Protein AF-A0A397A518-F1 (afdb_monomer_lite)

Secondary structure (DSSP, 8-state):
-EEEEE---TT-HHHHHHHHHHHHHSTTTTTSEEESSTT---EEE-TTEEEEE-S---SS-HHHHHHHHHHHHHHHHH-TTTEEEPPPHHHHHHHTHHHHSSHHHH-TTTS--

Foldseek 3Di:
DAEAEDEQCQLVVVVVVVSQVCLCPPPVNNLQWDAPDPVSQEIDGDPPYAYEYQENQHDPDPPRSVSSVNHLVRRCVVPVPRYHYHHDPVNVVVVCCVVCPDCVNPVVVPDDD

Sequence (113 aa):
MKILYVTDVEGNWDYFLRFIQTVQTSPHTLNALTFTDASHTRLVLQRGYQFVFGGDVGDKGVVNTDRLIRVLLALKHDYPDRVVLIAGNRDVNKMRWTSEFTDVEMDLKTMDP

InterPro domains:
  IPR004843 Calcineurin-like, phosphoesterase domain [PF00149] (1-97)
  IPR029052 Metallo-dependent phosphatase-like [G3DSA:3.60.21.10] (1-110)
  IPR029052 Metallo-dependent phosphatase-like [SSF56300] (1-101)

pLDDT: mean 87.99, std 12.19, range [58.34, 98.44]

Organism: Aphanomyces astaci (NCBI:txid112090)

Radius of gyration: 17.18 Å; chains: 1; bounding box: 48×26×44 Å

Structure (mmCIF, N/CA/C/O backbone):
data_AF-A0A397A518-F1
#
_entry.id   AF-A0A397A518-F1
#
loop_
_atom_site.group_PDB
_atom_site.id
_atom_site.type_symbol
_atom_site.label_atom_id
_atom_site.label_alt_id
_atom_site.label_comp_id
_atom_site.label_asym_id
_atom_site.label_entity_id
_atom_site.label_seq_id
_atom_site.pdbx_PDB_ins_code
_atom_site.Cartn_x
_atom_site.Cartn_y
_atom_site.Cartn_z
_atom_site.occupancy
_atom_site.B_iso_or_equiv
_atom_site.auth_seq_id
_atom_site.auth_comp_id
_atom_site.auth_asym_id
_atom_site.auth_atom_id
_atom_site.pdbx_PDB_model_num
ATOM 1 N N . MET A 1 1 ? -17.384 -8.555 4.330 1.00 80.75 1 MET A N 1
ATOM 2 C CA . MET A 1 1 ? -15.977 -8.372 3.914 1.00 80.75 1 MET A CA 1
ATOM 3 C C . MET A 1 1 ? -15.907 -7.128 3.047 1.00 80.75 1 MET A C 1
ATOM 5 O O . MET A 1 1 ? -16.771 -6.986 2.192 1.00 80.75 1 MET A O 1
ATOM 9 N N . LYS A 1 2 ? -14.974 -6.206 3.308 1.00 95.50 2 LYS A N 1
ATOM 10 C CA . LYS A 1 2 ? -14.812 -4.954 2.545 1.00 95.50 2 LYS A CA 1
ATOM 11 C C . LYS A 1 2 ? -13.466 -4.961 1.819 1.00 95.50 2 LYS A C 1
ATOM 13 O O . LYS A 1 2 ? -12.501 -5.488 2.364 1.00 95.50 2 LYS A O 1
ATOM 18 N N . ILE A 1 3 ? -13.401 -4.377 0.626 1.00 97.00 3 ILE A N 1
ATOM 19 C CA . ILE A 1 3 ? -12.188 -4.359 -0.199 1.00 97.00 3 ILE A CA 1
ATOM 20 C C . ILE A 1 3 ? -11.712 -2.917 -0.355 1.00 97.00 3 ILE A C 1
ATOM 22 O O . ILE A 1 3 ? -12.495 -2.033 -0.693 1.00 97.00 3 ILE A O 1
ATOM 26 N N . LEU A 1 4 ? -10.428 -2.699 -0.095 1.00 97.94 4 LEU A N 1
ATOM 27 C CA . LEU A 1 4 ? -9.697 -1.490 -0.446 1.00 97.94 4 LEU A CA 1
ATOM 28 C C . LEU A 1 4 ? -8.917 -1.781 -1.727 1.00 97.94 4 LEU A C 1
ATOM 30 O O . LEU A 1 4 ? -8.159 -2.748 -1.762 1.00 97.94 4 LEU A O 1
ATOM 34 N N . TYR A 1 5 ? -9.106 -0.965 -2.760 1.00 97.81 5 TYR A N 1
ATOM 35 C CA . TYR A 1 5 ? -8.482 -1.164 -4.066 1.00 97.81 5 TYR A CA 1
ATOM 36 C C . TYR A 1 5 ? -7.764 0.105 -4.523 1.00 97.81 5 TYR A C 1
ATOM 38 O O . TYR A 1 5 ? -8.336 1.194 -4.457 1.00 97.81 5 TYR A O 1
ATOM 46 N N . VAL A 1 6 ? -6.526 -0.049 -4.990 1.00 97.44 6 VAL A N 1
ATOM 47 C CA . VAL A 1 6 ? -5.723 1.008 -5.620 1.00 97.44 6 VAL A CA 1
ATOM 48 C C . VAL A 1 6 ? -4.825 0.385 -6.689 1.00 97.44 6 VAL A C 1
ATOM 50 O O . VAL A 1 6 ? -4.386 -0.751 -6.538 1.00 97.44 6 VAL A O 1
ATOM 53 N N . THR A 1 7 ? -4.572 1.101 -7.777 1.00 95.62 7 THR A N 1
ATOM 54 C CA . THR A 1 7 ? -3.812 0.630 -8.947 1.00 95.62 7 THR A CA 1
ATOM 55 C C . THR A 1 7 ? -3.087 1.804 -9.598 1.00 95.62 7 THR A C 1
ATOM 57 O O . THR A 1 7 ? -3.356 2.950 -9.225 1.00 95.62 7 THR A O 1
ATOM 60 N N . ASP A 1 8 ? -2.188 1.523 -10.544 1.00 92.62 8 ASP A N 1
ATOM 61 C CA . ASP A 1 8 ? -1.581 2.513 -11.444 1.00 92.62 8 ASP A CA 1
ATOM 62 C C . ASP A 1 8 ? -0.935 3.679 -10.686 1.00 92.62 8 ASP A C 1
ATOM 64 O O . ASP A 1 8 ? -1.048 4.853 -11.048 1.00 92.62 8 ASP A O 1
ATOM 68 N N . VAL A 1 9 ? -0.261 3.356 -9.578 1.00 93.69 9 VAL A N 1
ATOM 69 C CA . VAL A 1 9 ? 0.444 4.368 -8.788 1.00 93.69 9 VAL A CA 1
ATOM 70 C C . VAL A 1 9 ? 1.656 4.886 -9.562 1.00 93.69 9 VAL A C 1
ATOM 72 O O . VAL A 1 9 ? 2.011 6.053 -9.414 1.00 93.69 9 VAL A O 1
ATOM 75 N N . GLU A 1 10 ? 2.289 4.047 -10.389 1.00 91.44 10 GLU A N 1
ATOM 76 C CA . GLU A 1 10 ? 3.400 4.404 -11.283 1.00 91.44 10 GLU A CA 1
ATOM 77 C C . GLU A 1 10 ? 4.570 5.144 -10.583 1.00 91.44 10 GLU A C 1
ATOM 79 O O . GLU A 1 10 ? 5.328 5.889 -11.212 1.00 91.44 10 GLU A O 1
ATOM 84 N N . GLY A 1 11 ? 4.760 4.923 -9.277 1.00 88.69 11 GLY A N 1
ATOM 85 C CA . GLY A 1 11 ? 5.771 5.581 -8.439 1.00 88.69 11 GLY A CA 1
ATOM 86 C C . GLY A 1 11 ? 5.341 6.933 -7.847 1.00 88.69 11 GLY A C 1
ATOM 87 O O . GLY A 1 11 ? 6.141 7.598 -7.183 1.00 88.69 11 GLY A O 1
ATOM 88 N N . ASN A 1 12 ? 4.090 7.355 -8.051 1.00 92.00 12 ASN A N 1
ATOM 89 C CA . ASN A 1 12 ? 3.527 8.586 -7.501 1.00 92.00 12 ASN A CA 1
ATOM 90 C C . ASN A 1 12 ? 3.183 8.425 -6.012 1.00 92.00 12 ASN A C 1
ATOM 92 O O . ASN A 1 12 ? 2.074 8.054 -5.623 1.00 92.00 12 ASN A O 1
ATOM 96 N N . TRP A 1 13 ? 4.161 8.730 -5.164 1.00 91.88 13 TRP A N 1
ATOM 97 C CA . TRP A 1 13 ? 4.021 8.615 -3.714 1.00 91.88 13 TRP A CA 1
ATOM 98 C C . TRP A 1 13 ? 2.890 9.475 -3.147 1.00 91.88 13 TRP A C 1
ATOM 100 O O . TRP A 1 13 ? 2.105 8.996 -2.333 1.00 91.88 13 TRP A O 1
ATOM 110 N N . ASP A 1 14 ? 2.750 10.717 -3.612 1.00 92.25 14 ASP A N 1
ATOM 111 C CA . ASP A 1 14 ? 1.720 11.625 -3.104 1.00 92.25 14 ASP A CA 1
ATOM 112 C C . ASP A 1 14 ? 0.311 11.144 -3.458 1.00 92.25 14 ASP A C 1
ATOM 114 O O . ASP A 1 14 ? -0.622 11.318 -2.675 1.00 92.25 14 ASP A O 1
ATOM 118 N N . TYR A 1 15 ? 0.141 10.508 -4.621 1.00 93.62 15 TYR A N 1
ATOM 119 C CA . TYR A 1 15 ? -1.109 9.838 -4.975 1.00 93.62 15 TYR A CA 1
ATOM 120 C C . TYR A 1 15 ? -1.438 8.715 -3.988 1.00 93.62 15 TYR A C 1
ATOM 122 O O . TYR A 1 15 ? -2.554 8.670 -3.465 1.00 93.62 15 TYR A O 1
ATOM 130 N N . PHE A 1 16 ? -0.458 7.873 -3.658 1.00 95.06 16 PHE A N 1
ATOM 131 C CA . PHE A 1 16 ? -0.644 6.815 -2.669 1.00 95.06 16 PHE A CA 1
ATOM 132 C C . PHE A 1 16 ? -0.959 7.373 -1.272 1.00 95.06 16 PHE A C 1
ATOM 134 O O . PHE A 1 16 ? -1.882 6.894 -0.616 1.00 95.06 16 PHE A O 1
ATOM 141 N N . LEU A 1 17 ? -0.278 8.438 -0.833 1.00 94.81 17 LEU A N 1
ATOM 142 C CA . LEU A 1 17 ? -0.580 9.099 0.442 1.00 94.81 17 LEU A CA 1
ATOM 143 C C . LEU A 1 17 ? -2.003 9.668 0.480 1.00 94.81 17 LEU A C 1
ATOM 145 O O . LEU A 1 17 ? -2.695 9.502 1.482 1.00 94.81 17 LEU A O 1
ATOM 149 N N . ARG A 1 18 ? -2.479 10.288 -0.607 1.00 96.25 18 ARG A N 1
ATOM 150 C CA . ARG A 1 18 ? -3.869 10.769 -0.697 1.00 96.25 18 ARG A CA 1
ATOM 151 C C . ARG A 1 18 ? -4.881 9.628 -0.622 1.00 96.25 18 ARG A C 1
ATOM 153 O O . ARG A 1 18 ? -5.923 9.787 0.016 1.00 96.25 18 ARG A O 1
ATOM 160 N N . PHE A 1 19 ? -4.580 8.482 -1.233 1.00 97.12 19 PHE A N 1
ATOM 161 C CA . PHE A 1 19 ? -5.400 7.281 -1.088 1.00 97.12 19 PHE A CA 1
ATOM 162 C C . PHE A 1 19 ? -5.473 6.837 0.381 1.00 97.12 19 PHE A C 1
ATOM 164 O O . PHE A 1 19 ? -6.574 6.687 0.910 1.00 97.12 19 PHE A O 1
ATOM 171 N N . ILE A 1 20 ? -4.333 6.718 1.071 1.00 97.12 20 ILE A N 1
ATOM 172 C CA . ILE A 1 20 ? -4.298 6.355 2.498 1.00 97.12 20 ILE A CA 1
ATOM 173 C C . ILE A 1 20 ? -5.079 7.368 3.344 1.00 97.12 20 ILE A C 1
ATOM 175 O O . ILE A 1 20 ? -5.930 6.969 4.134 1.00 97.12 20 ILE A O 1
ATOM 179 N N . GLN A 1 21 ? -4.885 8.669 3.119 1.00 96.62 21 GLN A N 1
ATOM 180 C CA . GLN A 1 21 ? -5.620 9.727 3.818 1.00 96.62 21 GLN A CA 1
ATOM 181 C C . GLN A 1 21 ? -7.140 9.609 3.610 1.00 96.62 21 GLN A C 1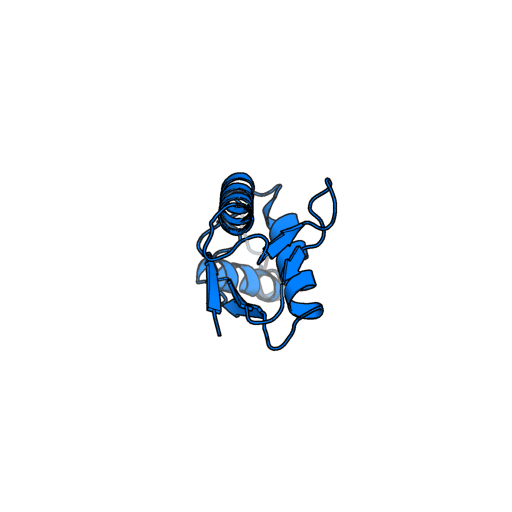
ATOM 183 O O . GLN A 1 21 ? -7.925 9.799 4.542 1.00 96.62 21 GLN A O 1
ATOM 188 N N . THR A 1 22 ? -7.571 9.264 2.395 1.00 97.06 22 THR A N 1
ATOM 189 C CA . THR A 1 22 ? -8.990 9.045 2.077 1.00 97.06 22 THR A CA 1
ATOM 190 C C . THR A 1 22 ? -9.530 7.842 2.841 1.00 97.06 22 THR A C 1
ATOM 192 O O . THR A 1 22 ? -10.596 7.925 3.452 1.00 97.06 22 THR A O 1
ATOM 195 N N . VAL A 1 23 ? -8.773 6.741 2.870 1.00 97.31 23 VAL A N 1
ATOM 196 C CA . VAL A 1 23 ? -9.132 5.553 3.649 1.00 97.31 23 VAL A CA 1
ATOM 197 C C . VAL A 1 23 ? -9.252 5.902 5.133 1.00 97.31 23 VAL A C 1
ATOM 199 O O . VAL A 1 23 ? -10.229 5.515 5.769 1.00 97.31 23 VAL A O 1
ATOM 202 N N . GLN A 1 24 ? -8.314 6.681 5.670 1.00 95.56 24 GLN A N 1
ATOM 203 C CA . GLN A 1 24 ? -8.282 7.070 7.079 1.00 95.56 24 GLN A CA 1
ATOM 204 C C . GLN A 1 24 ? -9.450 7.956 7.502 1.00 95.56 24 GLN A C 1
ATOM 206 O O . GLN A 1 24 ? -9.925 7.811 8.622 1.00 95.56 24 GLN A O 1
ATOM 211 N N . THR A 1 25 ? -9.920 8.845 6.628 1.00 95.75 25 THR A N 1
ATOM 212 C CA . THR A 1 25 ? -10.906 9.880 6.982 1.00 95.75 25 THR A CA 1
ATOM 213 C C . THR A 1 25 ? -12.338 9.565 6.544 1.00 95.75 25 THR A C 1
ATOM 215 O O . THR A 1 25 ? -13.280 10.108 7.117 1.00 95.75 25 THR A O 1
ATOM 218 N N . SER A 1 26 ? -12.538 8.683 5.560 1.00 95.88 26 SER A N 1
ATOM 219 C CA . SER A 1 26 ? -13.877 8.356 5.058 1.00 95.88 26 SER A CA 1
ATOM 220 C C . SER A 1 26 ? -14.700 7.541 6.074 1.00 95.88 26 SER A C 1
ATOM 222 O O . SER A 1 26 ? -14.205 6.536 6.592 1.00 95.88 26 SER A O 1
ATOM 224 N N . PRO A 1 27 ? -15.988 7.872 6.313 1.00 93.94 27 PRO A N 1
ATOM 225 C CA . PRO A 1 27 ? -16.851 7.144 7.253 1.00 93.94 27 PRO A CA 1
ATOM 226 C C . PRO A 1 27 ? -16.981 5.641 6.967 1.00 93.94 27 PRO A C 1
ATOM 228 O O . PRO A 1 27 ? -17.205 4.841 7.875 1.00 93.94 27 PRO A O 1
ATOM 231 N N . HIS A 1 28 ? -16.840 5.230 5.704 1.00 91.75 28 HIS A N 1
ATOM 232 C CA . HIS A 1 28 ? -17.026 3.835 5.295 1.00 91.75 28 HIS A CA 1
ATOM 233 C C . HIS A 1 28 ? -15.784 2.963 5.488 1.00 91.75 28 HIS A C 1
ATOM 235 O O . HIS A 1 28 ? -15.912 1.732 5.557 1.00 91.75 28 HIS A O 1
ATOM 241 N N . THR A 1 29 ? -14.613 3.596 5.581 1.00 95.38 29 THR A N 1
ATOM 242 C CA . THR A 1 29 ? -13.297 2.950 5.633 1.00 95.38 29 THR A CA 1
ATOM 243 C C . THR A 1 29 ? -12.433 3.454 6.782 1.00 95.38 29 THR A C 1
ATOM 245 O O . THR A 1 29 ? -11.251 3.146 6.787 1.00 95.38 29 THR A O 1
ATOM 248 N N . LEU A 1 30 ? -13.001 4.205 7.731 1.00 94.12 30 LEU A N 1
ATOM 249 C CA . LEU A 1 30 ? -12.285 4.929 8.781 1.00 94.12 30 LEU A CA 1
ATOM 250 C C . LEU A 1 30 ? -11.143 4.096 9.382 1.00 94.12 30 LEU A C 1
ATOM 252 O O . LEU A 1 30 ? -11.374 3.049 9.991 1.00 94.12 30 LEU A O 1
ATOM 256 N N . ASN A 1 31 ? -9.913 4.572 9.183 1.00 95.19 31 ASN A N 1
ATOM 257 C CA . ASN A 1 31 ? -8.667 3.936 9.626 1.00 95.19 31 ASN A CA 1
ATOM 258 C C . ASN A 1 31 ? -8.466 2.473 9.187 1.00 95.19 31 ASN A C 1
ATOM 260 O O . ASN A 1 31 ? -7.725 1.735 9.833 1.00 95.19 31 ASN A O 1
ATOM 264 N N . ALA A 1 32 ? -9.092 2.034 8.093 1.00 97.31 32 ALA A N 1
ATOM 265 C CA . ALA A 1 32 ? -8.998 0.652 7.625 1.00 97.31 32 ALA A CA 1
ATOM 266 C C . ALA A 1 32 ? -7.585 0.270 7.160 1.00 97.31 32 ALA A C 1
ATOM 268 O O . ALA A 1 32 ? -7.199 -0.891 7.291 1.00 97.31 32 ALA A O 1
ATOM 269 N N . LEU A 1 33 ? -6.823 1.239 6.652 1.00 97.75 33 LEU A N 1
ATOM 270 C CA . LEU A 1 33 ? -5.422 1.103 6.270 1.00 97.75 33 LEU A CA 1
ATOM 271 C C . LEU A 1 33 ? -4.672 2.363 6.712 1.00 97.75 33 LEU A C 1
ATOM 273 O O . LEU A 1 33 ? -5.041 3.469 6.322 1.00 97.75 33 LEU A O 1
ATOM 277 N N . THR A 1 34 ? -3.654 2.204 7.554 1.00 97.19 34 THR A N 1
ATOM 278 C CA . THR A 1 34 ? -2.959 3.320 8.223 1.00 97.19 34 THR A CA 1
ATOM 279 C C . THR A 1 34 ? -1.460 3.068 8.283 1.00 97.19 34 THR A C 1
ATOM 281 O O . THR A 1 34 ? -1.052 1.931 8.529 1.00 97.19 34 THR A O 1
ATOM 284 N N . PHE A 1 35 ? -0.638 4.112 8.156 1.00 96.56 35 PHE A N 1
ATOM 285 C CA . PHE A 1 35 ? 0.782 4.008 8.504 1.00 96.56 35 PHE A CA 1
ATOM 286 C C . PHE A 1 35 ? 0.976 3.916 10.020 1.00 96.56 35 PHE A C 1
ATOM 288 O O . PHE A 1 35 ? 0.238 4.539 10.781 1.00 96.56 35 PHE A O 1
ATOM 295 N N . THR A 1 36 ? 1.968 3.141 10.455 1.00 93.25 36 THR A N 1
ATOM 296 C CA . THR A 1 36 ? 2.308 2.979 11.881 1.00 93.25 36 THR A CA 1
ATOM 297 C C . THR A 1 36 ? 3.182 4.095 12.431 1.00 93.25 36 THR A C 1
ATOM 299 O O . THR A 1 36 ? 3.304 4.246 13.642 1.00 93.25 36 THR A O 1
ATOM 302 N N . ASP A 1 37 ? 3.832 4.845 11.548 1.00 90.00 37 ASP A N 1
ATOM 303 C CA . ASP A 1 37 ? 4.873 5.802 11.889 1.00 90.00 37 ASP A CA 1
ATOM 304 C C . ASP A 1 37 ? 4.913 6.953 10.877 1.00 90.00 37 ASP A C 1
ATOM 306 O O . ASP A 1 37 ? 4.490 6.813 9.727 1.00 90.00 37 ASP A O 1
ATOM 310 N N . ALA A 1 38 ? 5.475 8.087 11.300 1.00 88.06 38 ALA A N 1
ATOM 311 C CA . ALA A 1 38 ? 5.615 9.281 10.466 1.00 88.06 38 ALA A CA 1
ATOM 312 C C . ALA A 1 38 ? 6.603 9.103 9.297 1.00 88.06 38 ALA A C 1
ATOM 314 O O . ALA A 1 38 ? 6.569 9.871 8.338 1.00 88.06 38 ALA A O 1
ATOM 315 N N . SER A 1 39 ? 7.474 8.088 9.345 1.00 88.69 39 SER A N 1
ATOM 316 C CA . SER A 1 39 ? 8.362 7.749 8.229 1.00 88.69 39 SER A CA 1
ATOM 317 C C . SER A 1 39 ? 7.674 6.892 7.158 1.00 88.69 39 SER A C 1
ATOM 319 O O . SER A 1 39 ? 8.292 6.580 6.142 1.00 88.69 39 SER A O 1
ATOM 321 N N . HIS A 1 40 ? 6.386 6.565 7.323 1.00 91.12 40 HIS A N 1
ATOM 322 C CA . HIS A 1 40 ? 5.548 5.830 6.371 1.00 91.12 40 HIS A CA 1
ATOM 323 C C . HIS A 1 40 ? 6.226 4.561 5.823 1.00 91.12 40 HIS A C 1
ATOM 325 O O . HIS A 1 40 ? 6.303 4.356 4.607 1.00 91.12 40 HIS A O 1
ATOM 331 N N . THR A 1 41 ? 6.768 3.732 6.718 1.00 91.12 41 THR A N 1
ATOM 332 C CA . THR A 1 41 ? 7.503 2.506 6.341 1.00 91.12 41 THR A CA 1
ATOM 333 C C . THR A 1 41 ? 6.674 1.232 6.469 1.00 91.12 41 THR A C 1
ATOM 335 O O . THR A 1 41 ? 6.960 0.227 5.812 1.00 91.12 41 THR A O 1
ATOM 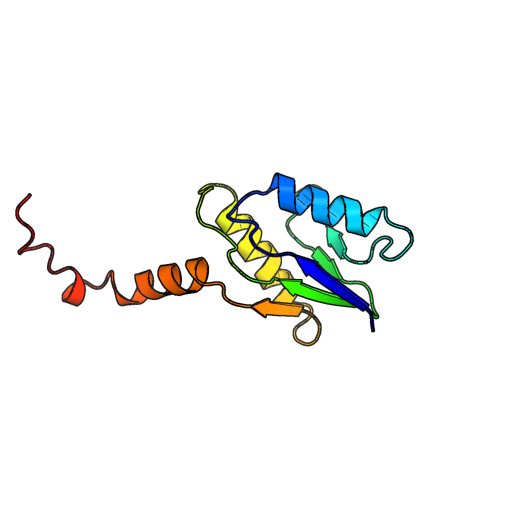338 N N . ARG A 1 42 ? 5.638 1.258 7.309 1.00 95.31 42 ARG A N 1
ATOM 339 C CA . ARG A 1 42 ? 4.804 0.102 7.639 1.00 95.31 42 ARG A CA 1
ATOM 340 C C . ARG A 1 42 ? 3.331 0.498 7.644 1.00 95.31 42 ARG A C 1
ATOM 342 O O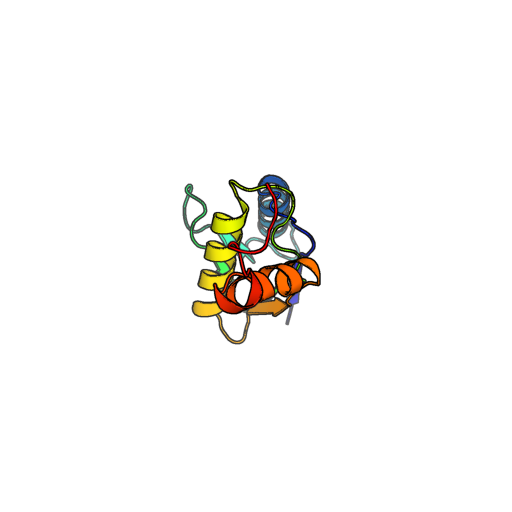 . ARG A 1 42 ? 2.962 1.550 8.162 1.00 95.31 42 ARG A O 1
ATOM 349 N N . LEU A 1 43 ? 2.497 -0.355 7.052 1.00 97.06 43 LEU A N 1
ATOM 350 C CA . LEU A 1 43 ? 1.043 -0.206 7.005 1.00 97.06 43 LEU A CA 1
ATOM 351 C C . LEU A 1 43 ? 0.376 -1.275 7.872 1.00 97.06 43 LEU A C 1
ATOM 353 O O . LEU A 1 43 ? 0.810 -2.424 7.907 1.00 97.06 43 LEU A O 1
ATOM 357 N N . VAL A 1 44 ? -0.727 -0.911 8.519 1.00 97.56 44 VAL A N 1
ATOM 358 C CA . VAL A 1 44 ? -1.587 -1.831 9.271 1.00 97.56 44 VAL A CA 1
ATOM 359 C C . VAL A 1 44 ? -2.961 -1.884 8.622 1.00 97.56 44 VAL A C 1
ATOM 361 O O . VAL A 1 44 ? -3.553 -0.846 8.331 1.00 97.56 44 VAL A O 1
ATOM 364 N N . LEU A 1 45 ? -3.462 -3.105 8.416 1.00 97.88 45 LEU A N 1
ATOM 365 C CA . LEU A 1 45 ? -4.769 -3.385 7.824 1.00 97.88 45 LEU A CA 1
ATOM 366 C C . LEU A 1 45 ? -5.751 -3.879 8.894 1.00 97.88 45 LEU A C 1
ATOM 368 O O . LEU A 1 45 ? -5.602 -4.981 9.442 1.00 97.88 45 LEU A O 1
ATOM 372 N N . GLN A 1 46 ? -6.803 -3.097 9.138 1.00 97.00 46 GLN A N 1
ATOM 373 C CA . GLN A 1 46 ? -7.859 -3.424 10.099 1.00 97.00 46 GLN A CA 1
ATOM 374 C C . GLN A 1 46 ? -8.573 -4.735 9.762 1.00 97.00 46 GLN A C 1
ATOM 376 O O . GLN A 1 46 ? -8.659 -5.159 8.605 1.00 97.00 46 GLN A O 1
ATOM 381 N N . ARG A 1 47 ? -9.116 -5.399 10.787 1.00 95.31 47 ARG A N 1
ATOM 382 C CA . ARG A 1 47 ? -9.905 -6.628 10.604 1.00 95.31 47 ARG A CA 1
ATOM 383 C C . ARG A 1 47 ? -11.159 -6.357 9.762 1.00 95.31 47 ARG A C 1
ATOM 385 O O . ARG A 1 47 ? -11.736 -5.277 9.809 1.00 95.31 47 ARG A O 1
ATOM 392 N N . GLY A 1 48 ? -11.584 -7.357 8.988 1.00 95.50 48 GLY A N 1
ATOM 393 C CA . GLY A 1 48 ? -12.768 -7.272 8.117 1.00 95.50 48 GLY A CA 1
ATOM 394 C C . GLY A 1 48 ? -12.531 -6.611 6.752 1.00 95.50 48 GLY A C 1
ATOM 395 O O . GLY A 1 48 ? -13.431 -6.652 5.904 1.00 95.50 48 GLY A O 1
ATOM 396 N N . TYR A 1 49 ? -11.327 -6.071 6.527 1.00 97.44 49 TYR A N 1
ATOM 397 C CA . TYR A 1 49 ? -10.877 -5.537 5.246 1.00 97.44 49 TYR A CA 1
ATOM 398 C C . TYR A 1 49 ? -9.872 -6.466 4.564 1.00 97.44 49 TYR A C 1
ATOM 400 O O . TYR A 1 49 ? -9.045 -7.108 5.224 1.00 97.44 49 TYR A O 1
ATOM 408 N N . GLN A 1 50 ? -9.948 -6.485 3.237 1.00 98.06 50 GLN A N 1
ATOM 409 C CA . GLN A 1 50 ? -8.897 -6.937 2.336 1.00 98.06 50 GLN A CA 1
ATOM 410 C C . GLN A 1 50 ? -8.345 -5.735 1.568 1.00 98.06 50 GLN A C 1
ATOM 412 O O . GLN A 1 50 ? -9.070 -4.776 1.301 1.00 98.06 50 GLN A O 1
ATOM 417 N N . PHE A 1 51 ? -7.069 -5.797 1.214 1.00 98.31 51 PHE A N 1
ATOM 418 C CA . PHE A 1 51 ? -6.391 -4.798 0.405 1.00 98.31 51 PHE A CA 1
ATOM 419 C C . PHE A 1 51 ? -5.905 -5.433 -0.895 1.00 98.31 51 PHE A C 1
ATOM 421 O O . PHE A 1 51 ? -5.258 -6.478 -0.881 1.00 98.31 51 PHE A O 1
ATOM 428 N N . VAL A 1 52 ? -6.228 -4.802 -2.017 1.00 98.44 52 VAL A N 1
ATOM 429 C CA . VAL A 1 52 ? -5.856 -5.262 -3.350 1.00 98.44 52 VAL A CA 1
ATOM 430 C C . VAL A 1 52 ? -5.100 -4.138 -4.046 1.00 98.44 52 VAL A C 1
ATOM 432 O O . VAL A 1 52 ? -5.642 -3.049 -4.244 1.00 98.44 52 VAL A O 1
ATOM 435 N N . PHE A 1 53 ? -3.852 -4.412 -4.412 1.00 98.06 53 PHE A N 1
ATOM 436 C CA . PHE A 1 53 ? -3.069 -3.550 -5.285 1.00 98.06 53 PHE A CA 1
ATOM 437 C C . PHE A 1 53 ? -3.181 -4.076 -6.718 1.00 98.06 53 PHE A C 1
ATOM 439 O O . PHE A 1 53 ? -2.820 -5.225 -6.971 1.00 98.06 53 PHE A O 1
ATOM 446 N N . GLY A 1 54 ? -3.717 -3.263 -7.628 1.00 96.00 54 GLY A N 1
ATOM 447 C CA . GLY A 1 54 ? -4.055 -3.661 -9.000 1.00 96.00 54 GLY A CA 1
ATOM 448 C C . GLY A 1 54 ? -2.869 -3.816 -9.953 1.00 96.00 54 GLY A C 1
ATOM 449 O O . GLY A 1 54 ? -3.035 -4.403 -11.017 1.00 96.00 54 GLY A O 1
ATOM 450 N N . GLY A 1 55 ? -1.684 -3.355 -9.549 1.00 93.19 55 GLY A N 1
ATOM 451 C CA . GLY A 1 55 ? -0.466 -3.405 -10.353 1.00 93.19 55 GLY A CA 1
ATOM 452 C C . GLY A 1 55 ? -0.018 -2.028 -10.826 1.00 93.19 55 GLY A C 1
ATOM 453 O O . GLY A 1 55 ? -0.543 -1.002 -10.387 1.00 93.19 55 GLY A O 1
ATOM 454 N N . ASP A 1 56 ? 1.008 -2.031 -11.673 1.00 92.50 56 ASP A N 1
ATOM 455 C CA . ASP A 1 56 ? 1.712 -0.860 -12.192 1.00 92.50 56 ASP A CA 1
ATOM 456 C C . ASP A 1 56 ? 2.210 0.034 -11.045 1.00 92.50 56 ASP A C 1
ATOM 458 O O . ASP A 1 56 ? 1.888 1.219 -10.907 1.00 92.50 56 ASP A O 1
ATOM 462 N N . VAL A 1 57 ? 3.025 -0.574 -10.173 1.00 90.69 57 VAL A N 1
ATOM 463 C CA . VAL A 1 57 ? 3.541 0.069 -8.956 1.00 90.69 57 VAL A CA 1
ATOM 464 C C . VAL A 1 57 ? 4.501 1.212 -9.279 1.00 90.69 57 VAL A C 1
ATOM 466 O O . VAL A 1 57 ? 4.572 2.190 -8.534 1.00 90.69 57 VAL A O 1
ATOM 469 N N . GLY A 1 58 ? 5.234 1.098 -10.390 1.00 81.69 58 GLY A N 1
ATOM 470 C CA . GLY A 1 58 ? 6.351 1.971 -10.722 1.00 81.69 58 GLY A CA 1
ATOM 471 C C . GLY A 1 58 ? 6.662 2.017 -12.211 1.00 81.69 58 GLY A C 1
ATOM 472 O O . GLY A 1 58 ? 6.734 0.988 -12.885 1.00 81.69 58 GLY A O 1
ATOM 473 N N . ASP A 1 59 ? 6.891 3.227 -12.717 1.00 72.38 59 ASP A N 1
ATOM 474 C CA . ASP A 1 59 ? 7.423 3.450 -14.067 1.00 72.38 59 ASP A CA 1
ATOM 475 C C . ASP A 1 59 ? 8.003 4.855 -14.255 1.00 72.38 59 ASP A C 1
ATOM 477 O O . ASP A 1 59 ? 9.019 5.024 -14.919 1.00 72.38 59 ASP A O 1
ATOM 481 N N . LYS A 1 60 ? 7.384 5.867 -13.632 1.00 66.19 60 LYS A N 1
ATOM 482 C CA . LYS A 1 60 ? 7.693 7.283 -13.892 1.00 66.19 60 LYS A CA 1
ATOM 483 C C . LYS A 1 60 ? 8.505 7.971 -12.792 1.00 66.19 60 LYS A C 1
ATOM 485 O O . LYS A 1 60 ? 8.976 9.086 -12.997 1.00 66.19 60 LYS A O 1
ATOM 490 N N . GLY A 1 61 ? 8.687 7.337 -11.630 1.00 59.28 61 GLY A N 1
ATOM 491 C CA . GLY A 1 61 ? 9.400 7.917 -10.485 1.00 59.28 61 GLY A CA 1
ATOM 492 C C . GLY A 1 61 ? 10.446 6.973 -9.896 1.00 59.28 61 GLY A C 1
ATOM 493 O O . GLY A 1 61 ? 10.097 5.993 -9.243 1.00 59.28 61 GLY A O 1
ATOM 494 N N . VAL A 1 62 ? 11.732 7.285 -10.072 1.00 60.00 62 VAL A N 1
ATOM 495 C CA . VAL A 1 62 ? 12.843 6.426 -9.608 1.00 60.00 62 VAL A CA 1
ATOM 496 C C . VAL A 1 62 ? 12.981 6.434 -8.077 1.00 60.00 62 VAL A C 1
ATOM 498 O O . VAL A 1 62 ? 13.292 5.413 -7.478 1.00 60.00 62 VAL A O 1
ATOM 501 N N . VAL A 1 63 ? 12.686 7.561 -7.416 1.00 63.00 63 VAL A N 1
ATOM 502 C CA . VAL A 1 63 ? 12.986 7.742 -5.980 1.00 63.00 63 VAL A CA 1
ATOM 503 C C . VAL A 1 63 ? 12.001 7.010 -5.059 1.00 63.00 63 VAL A C 1
ATOM 505 O O . VAL A 1 63 ? 12.403 6.466 -4.037 1.00 63.00 63 VAL A O 1
ATOM 508 N N . ASN A 1 64 ? 10.710 6.968 -5.408 1.00 82.00 64 ASN A N 1
ATOM 509 C CA . ASN A 1 64 ? 9.670 6.457 -4.504 1.00 82.00 64 ASN A CA 1
ATOM 510 C C . ASN A 1 64 ? 9.130 5.068 -4.868 1.00 82.00 64 ASN A C 1
ATOM 512 O O . ASN A 1 64 ? 8.405 4.477 -4.066 1.00 82.00 64 ASN A O 1
ATOM 516 N N . THR A 1 65 ? 9.480 4.531 -6.041 1.00 87.38 65 THR A N 1
ATOM 517 C CA . THR A 1 65 ? 9.022 3.200 -6.471 1.00 87.38 65 THR A CA 1
ATOM 518 C C . THR A 1 65 ? 9.520 2.104 -5.525 1.00 87.38 65 THR A C 1
ATOM 520 O O . THR A 1 65 ? 8.714 1.309 -5.048 1.00 87.38 65 THR A O 1
ATOM 523 N N . ASP A 1 66 ? 10.813 2.098 -5.175 1.00 88.75 66 ASP A N 1
ATOM 524 C CA . ASP A 1 66 ? 11.380 1.120 -4.228 1.00 88.75 66 ASP A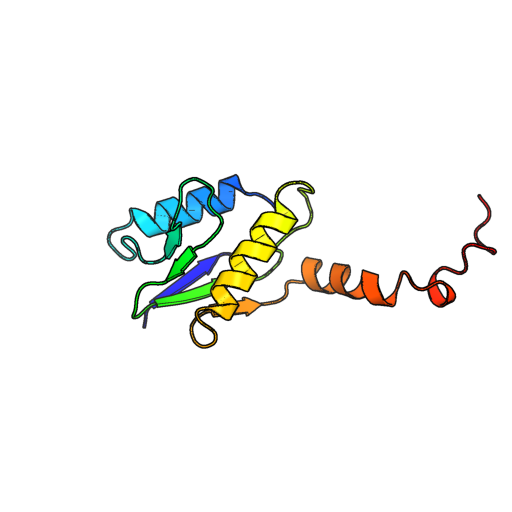 CA 1
ATOM 525 C C . ASP A 1 66 ? 10.687 1.190 -2.858 1.00 88.75 66 ASP A C 1
ATOM 527 O O . ASP A 1 66 ? 10.280 0.166 -2.305 1.00 88.75 66 ASP A O 1
ATOM 531 N N . ARG A 1 67 ? 10.448 2.405 -2.348 1.00 90.25 67 ARG A N 1
ATOM 532 C CA . ARG A 1 67 ? 9.717 2.613 -1.092 1.00 90.25 67 ARG A CA 1
ATOM 533 C C . ARG A 1 67 ? 8.316 2.007 -1.145 1.00 90.25 67 ARG A C 1
ATOM 535 O O . ARG A 1 67 ? 7.925 1.307 -0.213 1.00 90.25 67 ARG A O 1
ATOM 542 N N . LEU A 1 68 ? 7.567 2.264 -2.216 1.00 92.12 68 LEU A N 1
ATOM 543 C CA . LEU A 1 68 ? 6.214 1.739 -2.376 1.00 92.12 68 LEU A CA 1
ATOM 544 C C . LEU A 1 68 ? 6.214 0.209 -2.451 1.00 92.12 68 LEU A C 1
ATOM 546 O O . LEU A 1 68 ? 5.436 -0.430 -1.745 1.00 92.12 68 LEU A O 1
ATOM 550 N N . ILE A 1 69 ? 7.136 -0.377 -3.219 1.00 92.62 69 ILE A N 1
ATOM 551 C CA . ILE A 1 69 ? 7.312 -1.832 -3.302 1.00 92.62 69 ILE A CA 1
ATOM 552 C C . ILE A 1 69 ? 7.577 -2.417 -1.911 1.00 92.62 69 ILE A C 1
ATOM 554 O O . ILE A 1 69 ? 6.889 -3.350 -1.501 1.00 92.62 69 ILE A O 1
ATOM 558 N N . ARG A 1 70 ? 8.515 -1.848 -1.141 1.00 93.69 70 ARG A N 1
ATOM 559 C CA . ARG A 1 70 ? 8.832 -2.325 0.218 1.00 93.69 70 ARG A CA 1
ATOM 560 C C . ARG A 1 70 ? 7.627 -2.272 1.150 1.00 93.69 70 ARG A C 1
ATOM 562 O O . ARG A 1 70 ? 7.405 -3.219 1.902 1.00 93.69 70 ARG A O 1
ATOM 569 N N . VAL A 1 71 ? 6.849 -1.192 1.095 1.00 95.88 71 VAL A N 1
ATOM 570 C CA . VAL A 1 71 ? 5.634 -1.032 1.905 1.00 95.88 71 VAL A CA 1
ATOM 571 C C . VAL A 1 71 ? 4.581 -2.081 1.532 1.00 95.88 71 VAL A C 1
ATOM 573 O O . VAL A 1 71 ? 4.016 -2.716 2.423 1.00 95.88 71 VAL A O 1
ATOM 576 N N . LEU A 1 72 ? 4.339 -2.308 0.237 1.00 96.44 72 LEU A N 1
ATOM 577 C CA . LEU A 1 72 ? 3.362 -3.294 -0.240 1.00 96.44 72 LEU A CA 1
ATOM 578 C C . LEU A 1 72 ? 3.782 -4.732 0.087 1.00 96.44 72 LEU A C 1
ATOM 580 O O . LEU A 1 72 ? 2.952 -5.526 0.533 1.00 96.44 72 LEU A O 1
ATOM 584 N N . LEU A 1 73 ? 5.065 -5.063 -0.082 1.00 96.25 73 LEU A N 1
ATOM 585 C CA . LEU A 1 73 ? 5.605 -6.382 0.254 1.00 96.25 73 LEU A CA 1
ATOM 586 C C . LEU A 1 73 ? 5.557 -6.649 1.758 1.00 96.25 73 LEU A C 1
ATOM 588 O O . LEU A 1 73 ? 5.161 -7.741 2.160 1.00 96.25 73 LEU A O 1
ATOM 592 N N . ALA A 1 74 ? 5.893 -5.659 2.590 1.00 97.00 74 ALA A N 1
ATOM 593 C CA . ALA A 1 74 ? 5.753 -5.780 4.040 1.00 97.00 74 ALA A CA 1
ATOM 594 C C . ALA A 1 74 ? 4.292 -6.026 4.437 1.00 97.00 74 ALA A C 1
ATOM 596 O O . ALA A 1 74 ? 4.001 -6.938 5.204 1.00 97.00 74 ALA A O 1
ATOM 597 N N . LEU A 1 75 ? 3.358 -5.277 3.846 1.00 97.88 75 LEU A N 1
ATOM 598 C CA . LEU A 1 75 ? 1.935 -5.458 4.111 1.00 97.88 75 LEU A CA 1
ATOM 599 C C . LEU A 1 75 ? 1.444 -6.854 3.679 1.00 97.88 75 LEU A C 1
ATOM 601 O O . LEU A 1 75 ? 0.680 -7.487 4.407 1.00 97.88 75 LEU A O 1
ATOM 605 N N . LYS A 1 76 ? 1.903 -7.365 2.526 1.00 98.06 76 LYS A N 1
ATOM 606 C CA . LYS A 1 76 ? 1.608 -8.731 2.060 1.00 98.06 76 LYS A CA 1
ATOM 607 C C . LYS A 1 76 ? 2.185 -9.798 2.983 1.00 98.06 76 LYS A C 1
ATOM 609 O O . LYS A 1 76 ? 1.508 -10.787 3.245 1.00 98.06 76 LYS A O 1
ATOM 614 N N . HIS A 1 77 ? 3.407 -9.598 3.461 1.00 97.81 77 HIS A N 1
ATOM 615 C CA . HIS A 1 77 ? 4.058 -10.494 4.407 1.00 97.81 77 HIS A CA 1
ATOM 616 C C . HIS A 1 77 ? 3.280 -10.577 5.729 1.00 97.81 77 HIS A C 1
ATOM 618 O O . HIS A 1 77 ? 3.036 -11.671 6.230 1.00 97.81 77 HIS A O 1
ATOM 624 N N . ASP A 1 78 ? 2.830 -9.436 6.256 1.00 97.50 78 ASP A N 1
ATOM 625 C CA . ASP A 1 78 ? 2.118 -9.374 7.537 1.00 97.50 78 ASP A CA 1
ATOM 626 C C . ASP A 1 78 ? 0.670 -9.895 7.438 1.00 97.50 78 ASP A C 1
ATOM 628 O O . ASP A 1 78 ? 0.105 -10.382 8.421 1.00 97.50 78 ASP A O 1
ATOM 632 N N . TYR A 1 79 ? 0.053 -9.816 6.252 1.00 97.75 79 TYR A N 1
ATOM 633 C CA . TYR A 1 79 ? -1.337 -10.225 6.019 1.00 97.75 79 TYR A CA 1
ATOM 634 C C . TYR A 1 79 ? -1.510 -11.048 4.726 1.00 97.75 79 TYR A C 1
ATOM 636 O O . TYR A 1 79 ? -2.209 -10.608 3.802 1.00 97.75 79 TYR A O 1
ATOM 644 N N . PRO A 1 80 ? -0.947 -12.269 4.652 1.00 97.69 80 PRO A N 1
ATOM 645 C CA . PRO A 1 80 ? -0.865 -13.046 3.414 1.00 97.69 80 PRO A CA 1
ATOM 646 C C . PRO A 1 80 ? -2.229 -13.349 2.782 1.00 97.69 80 PRO A C 1
ATOM 648 O O . PRO A 1 80 ? -2.356 -13.253 1.564 1.00 97.69 80 PRO A O 1
ATOM 651 N N . ASP A 1 81 ? -3.268 -13.612 3.575 1.00 97.50 81 ASP A N 1
ATOM 652 C CA . ASP A 1 81 ? -4.605 -13.962 3.059 1.00 97.50 81 ASP A CA 1
ATOM 653 C C . ASP A 1 81 ? -5.522 -12.750 2.829 1.00 97.50 81 ASP A C 1
ATOM 655 O O . ASP A 1 81 ? -6.635 -12.873 2.312 1.00 97.50 81 ASP A O 1
ATOM 659 N N . ARG A 1 82 ? -5.091 -11.556 3.255 1.00 97.69 82 ARG A N 1
ATOM 660 C CA . ARG A 1 82 ? -5.903 -10.328 3.172 1.00 97.69 82 ARG A CA 1
ATOM 661 C C . ARG A 1 82 ? -5.323 -9.284 2.235 1.00 97.69 82 ARG A C 1
ATOM 663 O O . ARG A 1 82 ? -5.993 -8.290 1.974 1.00 97.69 82 ARG A O 1
ATOM 670 N N . VAL A 1 83 ? -4.113 -9.509 1.736 1.00 98.31 83 VAL A N 1
ATOM 671 C CA . VAL A 1 83 ? -3.427 -8.618 0.807 1.00 98.3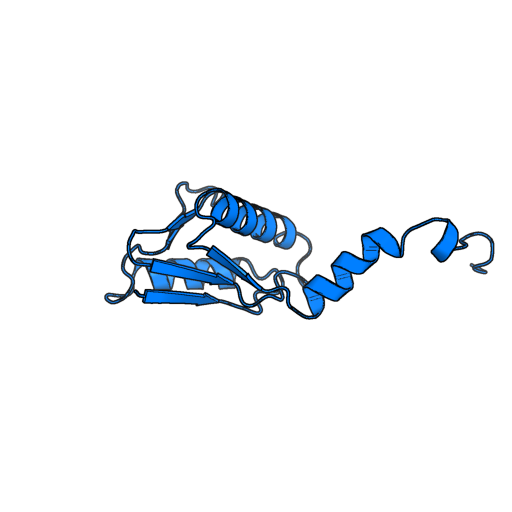1 83 VAL A CA 1
ATOM 672 C C . VAL A 1 83 ? -3.192 -9.355 -0.498 1.00 98.31 83 VAL A C 1
ATOM 674 O O . VAL A 1 83 ? -2.568 -10.418 -0.527 1.00 98.31 83 VAL A O 1
ATOM 677 N N . VAL A 1 84 ? -3.681 -8.786 -1.591 1.00 98.19 84 VAL A N 1
ATOM 678 C CA . VAL A 1 84 ? -3.492 -9.311 -2.943 1.00 98.19 84 VAL A CA 1
ATOM 679 C C . VAL A 1 84 ? -2.693 -8.288 -3.733 1.00 98.19 84 VAL A C 1
ATOM 681 O O . VAL A 1 84 ? -3.079 -7.124 -3.808 1.00 98.19 84 VAL A O 1
ATOM 684 N N . LEU A 1 85 ? -1.569 -8.723 -4.296 1.00 97.44 85 LEU A N 1
ATOM 685 C CA . LEU A 1 85 ? -0.745 -7.915 -5.186 1.00 97.44 85 LEU A CA 1
ATOM 686 C C . LEU A 1 85 ? -0.890 -8.504 -6.586 1.00 97.44 85 LEU A C 1
ATOM 688 O O . LEU A 1 85 ? -0.482 -9.641 -6.819 1.00 97.44 85 LEU A O 1
ATOM 692 N N . ILE A 1 86 ? -1.530 -7.759 -7.478 1.00 96.00 86 ILE A N 1
ATOM 693 C CA . ILE A 1 86 ? -1.658 -8.115 -8.888 1.00 96.00 86 ILE A CA 1
ATOM 694 C C . ILE A 1 86 ? -0.466 -7.494 -9.613 1.00 96.00 86 ILE A C 1
ATOM 696 O O . ILE A 1 86 ? -0.131 -6.337 -9.375 1.00 96.00 86 ILE A O 1
ATOM 700 N N . ALA A 1 87 ? 0.196 -8.276 -10.463 1.00 91.56 87 ALA A N 1
ATOM 701 C CA . ALA A 1 87 ? 1.266 -7.766 -11.306 1.00 91.56 87 ALA A CA 1
ATOM 702 C C . ALA A 1 87 ? 0.654 -7.089 -12.537 1.00 91.56 87 ALA A C 1
ATOM 704 O O . ALA A 1 87 ? -0.029 -7.742 -13.328 1.00 91.56 87 ALA A O 1
ATOM 705 N N . GLY A 1 88 ? 0.897 -5.788 -12.683 1.00 88.38 88 GLY A N 1
ATOM 706 C CA . GLY A 1 88 ? 0.516 -5.032 -13.868 1.00 88.38 88 GLY A CA 1
ATOM 707 C C . GLY A 1 88 ? 1.480 -5.271 -15.030 1.00 88.38 88 GLY A C 1
ATOM 708 O O . GLY A 1 88 ? 2.555 -5.860 -14.874 1.00 88.38 88 GLY A O 1
ATOM 709 N N . ASN A 1 89 ? 1.110 -4.801 -16.222 1.00 89.56 89 ASN A N 1
ATOM 710 C CA . ASN A 1 89 ? 1.929 -4.967 -17.425 1.00 89.56 89 ASN A CA 1
ATOM 711 C C . ASN A 1 89 ? 3.326 -4.348 -17.248 1.00 89.56 89 ASN A C 1
ATOM 713 O O . ASN A 1 89 ? 4.331 -4.948 -17.631 1.00 89.56 89 ASN A O 1
ATOM 717 N N . ARG A 1 90 ? 3.413 -3.165 -16.627 1.00 85.06 90 ARG A N 1
ATOM 718 C CA . ARG A 1 90 ? 4.698 -2.488 -16.408 1.00 85.06 90 ARG A CA 1
ATOM 719 C C . ARG A 1 90 ? 5.551 -3.187 -15.358 1.00 85.06 90 ARG A C 1
ATOM 721 O O . ARG A 1 90 ? 6.776 -3.091 -15.443 1.00 85.06 90 ARG A O 1
ATOM 728 N N . ASP A 1 91 ? 4.930 -3.869 -14.399 1.00 85.12 91 ASP A N 1
ATOM 729 C CA . ASP A 1 91 ? 5.640 -4.652 -13.386 1.00 85.12 91 ASP A CA 1
ATOM 730 C C . ASP A 1 91 ? 6.260 -5.900 -14.025 1.00 85.12 91 ASP A C 1
ATOM 732 O O . ASP A 1 91 ? 7.451 -6.162 -13.859 1.00 85.12 91 ASP A O 1
ATOM 736 N N . VAL A 1 92 ? 5.472 -6.638 -14.818 1.00 85.75 92 VAL A N 1
ATOM 737 C CA . VAL A 1 92 ? 5.927 -7.854 -15.513 1.00 85.75 92 VAL A CA 1
ATOM 738 C C . VAL A 1 92 ? 7.062 -7.548 -16.483 1.00 85.75 92 VAL A C 1
ATOM 740 O O . VAL A 1 92 ? 8.070 -8.254 -16.480 1.00 85.75 92 VAL A O 1
ATOM 743 N N . ASN A 1 93 ? 6.956 -6.461 -17.249 1.00 83.62 93 ASN A N 1
ATOM 744 C CA . ASN A 1 93 ? 8.016 -6.056 -18.174 1.00 83.62 93 ASN A CA 1
ATOM 745 C C . ASN A 1 93 ? 9.344 -5.758 -17.459 1.00 83.62 93 ASN A C 1
ATOM 747 O O . ASN A 1 93 ? 10.401 -6.060 -18.002 1.00 83.62 93 ASN A O 1
ATOM 751 N N . LYS A 1 94 ? 9.310 -5.230 -16.229 1.00 80.19 94 LYS A N 1
ATOM 752 C CA . LYS A 1 94 ? 10.523 -4.982 -15.431 1.00 80.19 94 LYS A CA 1
ATOM 753 C C . LYS A 1 94 ? 11.045 -6.231 -14.733 1.00 80.19 94 LYS A C 1
ATOM 755 O O . LYS A 1 94 ? 12.245 -6.344 -14.524 1.00 80.19 94 LYS A O 1
ATOM 760 N N . MET A 1 95 ? 10.187 -7.191 -14.392 1.00 80.12 95 MET A N 1
ATOM 761 C CA . MET A 1 95 ? 10.646 -8.472 -13.841 1.00 80.12 95 MET A CA 1
ATOM 762 C C . MET A 1 95 ? 11.481 -9.269 -14.848 1.00 80.12 95 MET A C 1
ATOM 764 O O . MET A 1 95 ? 12.360 -10.014 -14.436 1.00 80.12 95 MET A O 1
ATOM 768 N N . ARG A 1 96 ? 11.269 -9.066 -16.155 1.00 76.50 96 ARG A N 1
ATOM 769 C CA . ARG A 1 96 ? 12.097 -9.665 -17.213 1.00 76.50 96 ARG A CA 1
ATOM 770 C C . ARG A 1 96 ? 13.521 -9.119 -17.257 1.00 76.50 96 ARG A C 1
ATOM 772 O O . ARG A 1 96 ? 14.404 -9.799 -17.758 1.00 76.50 96 ARG A O 1
ATOM 779 N N . TRP A 1 97 ? 13.780 -7.942 -16.691 1.00 72.50 97 TRP A N 1
ATOM 780 C CA . TRP A 1 97 ? 15.129 -7.375 -16.650 1.00 72.50 97 TRP A CA 1
ATOM 781 C C . TRP A 1 97 ? 16.124 -8.312 -15.962 1.00 72.50 97 TRP A C 1
ATOM 783 O O . TRP A 1 97 ? 17.257 -8.438 -16.405 1.00 72.50 97 TRP A O 1
ATOM 793 N N . THR A 1 98 ? 15.713 -9.032 -14.918 1.00 70.56 98 THR A N 1
ATOM 794 C CA . THR A 1 98 ? 16.621 -9.949 -14.215 1.00 70.56 98 THR A CA 1
ATOM 795 C C . THR A 1 98 ? 17.009 -11.175 -15.043 1.00 70.56 98 THR A C 1
ATOM 797 O O . THR A 1 98 ? 18.071 -11.738 -14.793 1.00 70.56 98 THR A O 1
ATOM 800 N N . SER A 1 99 ? 16.191 -11.582 -16.021 1.00 69.31 99 SER A N 1
ATOM 801 C CA . SER A 1 99 ? 16.553 -12.617 -16.998 1.00 69.31 99 SER A CA 1
ATOM 802 C C . SER A 1 99 ? 17.276 -12.045 -18.220 1.00 69.31 99 SER A C 1
ATOM 804 O O . SER A 1 99 ? 18.172 -12.699 -18.743 1.00 69.31 99 SER A O 1
ATOM 806 N N . GLU A 1 100 ? 16.920 -10.826 -18.635 1.00 66.75 100 GLU A N 1
ATOM 807 C CA . GLU A 1 100 ? 17.404 -10.219 -19.883 1.00 66.75 100 GLU A CA 1
ATOM 808 C C . GLU A 1 100 ? 18.747 -9.492 -19.756 1.00 66.75 100 GLU A C 1
ATOM 810 O O . GLU A 1 100 ? 19.514 -9.435 -20.712 1.00 66.75 100 GLU A O 1
ATOM 815 N N . PHE A 1 101 ? 19.105 -9.005 -18.566 1.00 64.31 101 PHE A N 1
ATOM 816 C CA . PHE A 1 101 ? 20.431 -8.433 -18.297 1.00 64.31 101 PHE A CA 1
ATOM 817 C C . PHE A 1 101 ? 21.464 -9.505 -17.910 1.00 64.31 101 PHE A C 1
ATOM 819 O O . PHE A 1 101 ? 22.266 -9.315 -16.995 1.00 64.31 101 PHE A O 1
ATOM 826 N N . THR A 1 102 ? 21.434 -10.660 -18.575 1.00 70.50 102 THR A N 1
ATOM 827 C CA . THR A 1 102 ? 22.512 -11.650 -18.472 1.00 70.50 102 THR A CA 1
ATOM 828 C C . THR A 1 102 ? 23.545 -11.403 -19.566 1.00 70.50 102 THR A C 1
ATOM 830 O O . THR A 1 102 ? 23.200 -11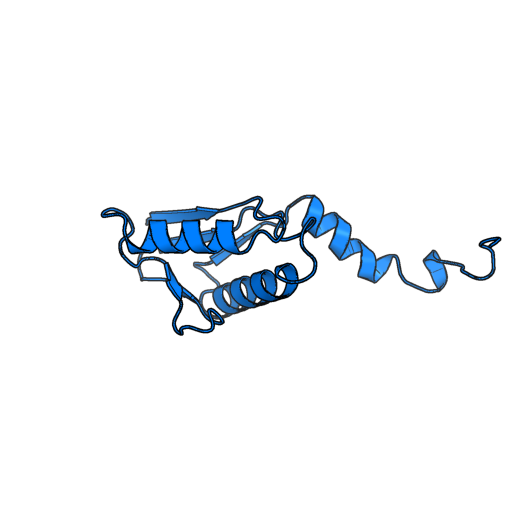.002 -20.675 1.00 70.50 102 THR A O 1
ATOM 833 N N . ASP A 1 103 ? 24.820 -11.693 -19.288 1.00 64.56 103 ASP A N 1
ATOM 834 C CA . ASP A 1 103 ? 25.906 -11.534 -20.273 1.00 64.56 103 ASP A CA 1
ATOM 835 C C . ASP A 1 103 ? 25.658 -12.324 -21.573 1.00 64.56 103 ASP A C 1
ATOM 837 O O . ASP A 1 103 ? 26.174 -11.963 -22.628 1.00 64.56 103 ASP A O 1
ATOM 841 N N . VAL A 1 104 ? 24.863 -13.400 -21.498 1.00 67.75 104 VAL A N 1
ATOM 842 C CA . VAL A 1 104 ? 24.485 -14.245 -22.640 1.00 67.75 104 VAL A CA 1
ATOM 843 C C . VAL A 1 104 ? 23.467 -13.553 -23.546 1.00 67.75 104 VAL A C 1
ATOM 845 O O . VAL A 1 104 ? 23.569 -13.675 -24.762 1.00 67.75 104 VAL A O 1
ATOM 848 N N . GLU A 1 105 ? 22.494 -12.840 -22.976 1.00 63.34 105 GLU A N 1
ATOM 849 C CA . GLU A 1 105 ? 21.458 -12.149 -23.754 1.00 63.34 105 GLU A CA 1
ATOM 850 C C . GLU A 1 105 ? 21.893 -10.749 -24.204 1.00 63.34 105 GLU A C 1
ATOM 852 O O . GLU A 1 105 ? 21.446 -10.277 -25.247 1.00 63.34 105 GLU A O 1
ATOM 857 N N . MET A 1 106 ? 22.798 -10.099 -23.468 1.00 67.75 106 MET A N 1
ATOM 858 C CA . MET A 1 106 ? 23.244 -8.741 -23.783 1.00 67.75 106 MET A CA 1
ATOM 859 C C . MET A 1 106 ? 24.385 -8.642 -24.802 1.00 67.75 106 MET A C 1
ATOM 861 O O . MET A 1 106 ? 24.632 -7.526 -25.247 1.00 67.75 106 MET A O 1
ATOM 865 N N . ASP A 1 107 ? 25.104 -9.739 -25.100 1.00 65.94 107 ASP A N 1
ATOM 866 C CA . ASP A 1 107 ? 26.362 -9.808 -25.878 1.00 65.94 107 ASP A CA 1
ATOM 867 C C . ASP A 1 107 ? 27.028 -8.443 -26.145 1.00 65.94 107 ASP A C 1
ATOM 869 O O . ASP A 1 107 ? 27.200 -7.993 -27.281 1.00 65.94 107 ASP A O 1
ATOM 873 N N . LEU A 1 108 ? 27.417 -7.768 -25.056 1.00 62.97 108 LEU A N 1
ATOM 874 C CA . LEU A 1 108 ? 27.947 -6.398 -25.069 1.00 62.97 108 LEU A CA 1
ATOM 875 C C . LEU A 1 108 ? 29.243 -6.262 -25.881 1.00 62.97 108 LEU A C 1
ATOM 877 O O . LEU A 1 108 ? 29.723 -5.156 -26.103 1.00 62.97 108 LEU A O 1
ATOM 881 N N . LYS A 1 109 ? 29.837 -7.387 -26.292 1.00 62.41 109 LYS A N 1
ATOM 882 C CA . LYS A 1 109 ? 31.032 -7.445 -27.135 1.00 62.41 109 LYS A CA 1
ATOM 883 C C . LYS A 1 109 ? 30.715 -7.269 -28.620 1.00 62.41 109 LYS A C 1
ATOM 885 O O . LYS A 1 109 ? 31.633 -6.978 -29.380 1.00 62.41 109 LYS A O 1
ATOM 890 N N . THR A 1 110 ? 29.461 -7.468 -29.032 1.00 62.41 110 THR A N 1
ATOM 891 C CA . THR A 1 110 ? 29.005 -7.317 -30.426 1.00 62.41 110 THR A CA 1
ATOM 892 C C . THR A 1 110 ? 28.173 -6.059 -30.661 1.00 62.41 110 THR A C 1
ATOM 894 O O . THR A 1 110 ? 27.875 -5.735 -31.810 1.00 62.41 110 THR A O 1
ATOM 897 N N . MET A 1 111 ? 27.830 -5.322 -29.601 1.00 58.34 111 MET A N 1
ATOM 898 C CA . MET A 1 111 ? 27.220 -4.002 -29.728 1.00 58.34 111 MET A CA 1
ATOM 899 C C . MET A 1 111 ? 28.298 -2.986 -30.137 1.00 58.34 111 MET A C 1
ATOM 901 O O . MET A 1 111 ? 29.168 -2.643 -29.338 1.00 58.34 111 MET A O 1
ATOM 905 N N . ASP A 1 112 ? 28.257 -2.551 -31.399 1.00 62.41 112 ASP A N 1
ATOM 906 C CA . ASP A 1 112 ? 29.046 -1.418 -31.911 1.00 62.41 112 ASP A CA 1
ATOM 907 C C . ASP A 1 112 ? 28.649 -0.145 -31.118 1.00 62.41 112 ASP A C 1
ATOM 909 O O . ASP A 1 112 ? 27.455 0.021 -30.837 1.00 62.41 112 ASP A O 1
ATOM 913 N N . PRO A 1 113 ? 29.607 0.700 -30.689 1.00 62.34 113 PRO A N 1
ATOM 914 C CA . PRO A 1 113 ? 29.364 1.809 -29.763 1.00 62.34 113 PRO A CA 1
ATOM 915 C C . PRO A 1 113 ? 28.483 2.937 -30.321 1.00 62.34 113 PRO A C 1
ATOM 917 O O . PRO A 1 113 ? 28.452 3.147 -31.556 1.00 62.34 113 PRO A O 1
#